Protein AF-A0A9E1QBG3-F1 (afdb_monomer_lite)

Structure (mmCIF, N/CA/C/O backbone):
data_AF-A0A9E1QBG3-F1
#
_entry.id   AF-A0A9E1QBG3-F1
#
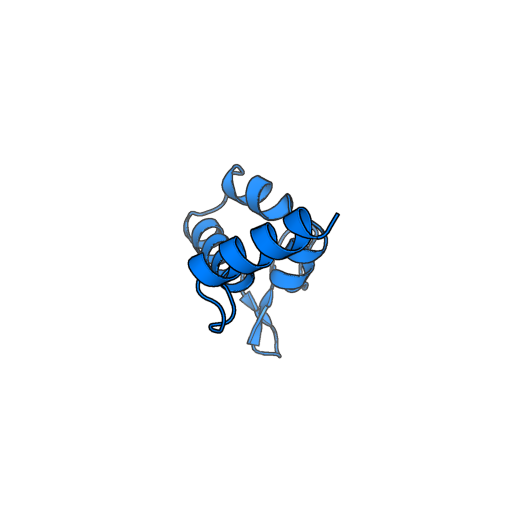loop_
_atom_site.group_PDB
_atom_site.id
_atom_site.type_symbol
_atom_site.label_atom_id
_atom_site.label_alt_id
_atom_site.label_comp_id
_atom_site.label_asym_id
_atom_site.label_entity_id
_atom_site.label_seq_id
_atom_site.pdbx_PDB_ins_code
_atom_site.Cartn_x
_atom_site.Cartn_y
_atom_site.Cartn_z
_atom_site.occupancy
_atom_site.B_iso_or_equiv
_atom_site.auth_seq_id
_atom_site.auth_comp_id
_atom_site.auth_asym_id
_atom_site.auth_atom_id
_atom_site.pdbx_PDB_model_num
ATOM 1 N N . ILE A 1 1 ? -2.441 -7.433 -7.463 1.00 94.25 1 ILE A N 1
ATOM 2 C CA . ILE A 1 1 ? -2.835 -7.893 -6.115 1.00 94.25 1 ILE A CA 1
ATOM 3 C C . ILE A 1 1 ? -3.716 -9.098 -6.333 1.00 94.25 1 ILE A C 1
ATOM 5 O O . ILE A 1 1 ? -4.622 -8.990 -7.155 1.00 94.25 1 ILE A O 1
ATOM 9 N N . LEU A 1 2 ? -3.376 -10.221 -5.715 1.00 95.75 2 LEU A N 1
ATOM 10 C CA . LEU A 1 2 ? -4.084 -11.494 -5.852 1.00 95.75 2 LEU A CA 1
ATOM 11 C C . LEU A 1 2 ? -4.326 -12.072 -4.461 1.00 95.75 2 LEU A C 1
ATOM 13 O O . LEU A 1 2 ? -3.568 -11.763 -3.546 1.00 95.75 2 LEU A O 1
ATOM 17 N N . PHE A 1 3 ? -5.339 -12.914 -4.320 1.00 96.19 3 PHE A N 1
ATOM 18 C CA . PHE A 1 3 ? -5.526 -13.703 -3.109 1.00 96.19 3 PHE A CA 1
ATOM 19 C C . PHE A 1 3 ? -4.536 -14.874 -3.095 1.00 96.19 3 PHE A C 1
ATOM 21 O O . PHE A 1 3 ? -4.273 -15.466 -4.145 1.00 96.19 3 PHE A O 1
ATOM 28 N N . ASN A 1 4 ? -3.923 -15.135 -1.939 1.00 94.19 4 ASN A N 1
ATOM 29 C CA . ASN A 1 4 ? -3.130 -16.345 -1.708 1.00 94.19 4 ASN A CA 1
ATOM 30 C C . ASN A 1 4 ? -4.048 -17.525 -1.320 1.00 94.19 4 ASN A C 1
ATOM 32 O O . ASN A 1 4 ? -5.268 -17.377 -1.269 1.00 94.19 4 ASN A O 1
ATOM 36 N N . ASP A 1 5 ? -3.458 -18.683 -1.018 1.00 95.88 5 ASP A N 1
ATOM 37 C CA . ASP A 1 5 ? -4.199 -19.895 -0.628 1.00 95.88 5 ASP A CA 1
ATOM 38 C C . ASP A 1 5 ? -4.980 -19.73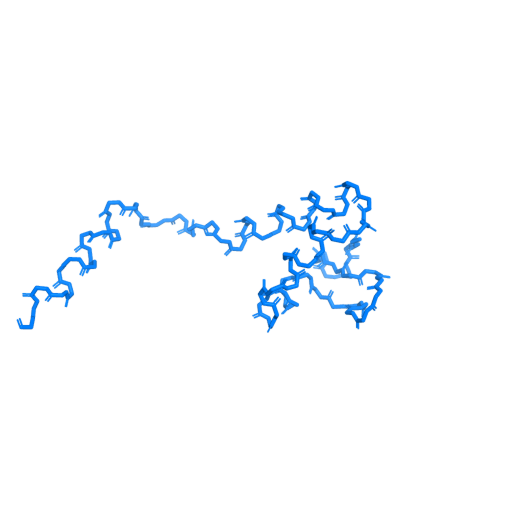7 0.694 1.00 95.88 5 ASP A C 1
ATOM 40 O O . ASP A 1 5 ? -5.870 -20.530 0.992 1.00 95.88 5 ASP A O 1
ATOM 44 N N . GLU A 1 6 ? -4.671 -18.699 1.475 1.00 95.94 6 GLU A N 1
ATOM 45 C CA . GLU A 1 6 ? -5.330 -18.341 2.736 1.00 95.94 6 GLU A CA 1
ATOM 46 C C . GLU A 1 6 ? -6.370 -17.215 2.563 1.00 95.94 6 GLU A C 1
ATOM 48 O O . GLU A 1 6 ? -6.819 -16.634 3.549 1.00 95.94 6 GLU A O 1
ATOM 53 N N . ASP A 1 7 ? -6.742 -16.886 1.320 1.00 95.69 7 ASP A N 1
ATOM 54 C CA . ASP A 1 7 ? -7.687 -15.816 0.966 1.00 95.69 7 ASP A CA 1
ATOM 55 C C . ASP A 1 7 ? -7.255 -14.415 1.454 1.00 95.69 7 ASP A C 1
ATOM 57 O O . ASP A 1 7 ? -8.066 -13.547 1.779 1.00 95.69 7 ASP A O 1
ATOM 61 N N . GLN A 1 8 ? -5.943 -14.159 1.478 1.00 96.06 8 GLN A N 1
ATOM 62 C CA . GLN A 1 8 ? -5.356 -12.868 1.851 1.00 96.06 8 GLN A CA 1
ATOM 63 C C . GLN A 1 8 ? -4.815 -12.121 0.632 1.00 96.06 8 GLN A C 1
ATOM 65 O O . GLN A 1 8 ? -4.137 -12.699 -0.226 1.00 96.06 8 GLN A O 1
ATOM 70 N N . GLU A 1 9 ? -5.031 -10.802 0.570 1.00 96.88 9 GLU A N 1
ATOM 71 C CA . GLU A 1 9 ? -4.470 -9.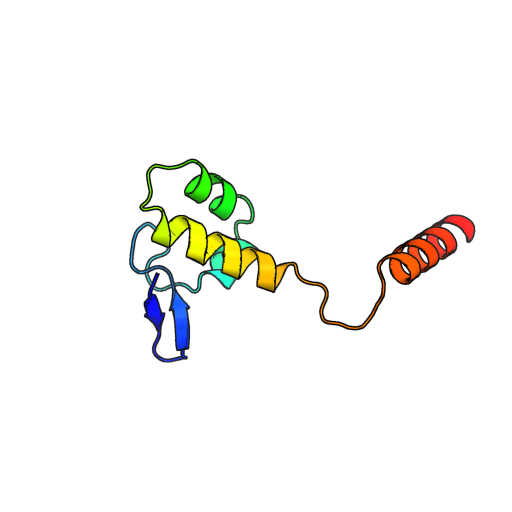993 -0.509 1.00 96.88 9 GLU A CA 1
ATOM 72 C C . GLU A 1 9 ? -2.941 -9.944 -0.438 1.00 96.88 9 GLU A C 1
ATOM 74 O O . GLU A 1 9 ? -2.348 -9.411 0.501 1.00 96.88 9 GLU A O 1
ATOM 79 N N . SER A 1 10 ? -2.295 -10.438 -1.490 1.00 97.62 10 SER A N 1
ATOM 80 C CA . SER A 1 10 ? -0.847 -10.516 -1.636 1.00 97.62 10 SER A CA 1
ATOM 81 C C . SER A 1 10 ? -0.345 -9.776 -2.878 1.00 97.62 10 SER A C 1
ATOM 83 O O . SER A 1 10 ? -1.039 -9.595 -3.896 1.00 97.62 10 SER A O 1
ATOM 85 N N . PHE A 1 11 ? 0.900 -9.311 -2.803 1.00 97.44 11 PHE A N 1
ATOM 86 C CA . PHE A 1 11 ? 1.585 -8.759 -3.963 1.00 97.44 11 PHE A CA 1
ATOM 87 C C . PHE A 1 11 ? 1.961 -9.887 -4.923 1.00 97.44 11 PHE A C 1
ATOM 89 O O . PHE A 1 11 ? 2.702 -10.800 -4.581 1.00 97.44 11 PHE A O 1
ATOM 96 N N . SER A 1 12 ? 1.511 -9.791 -6.170 1.00 96.25 12 SER A N 1
ATOM 97 C CA . SER A 1 12 ? 1.887 -10.725 -7.238 1.00 96.25 12 SER A CA 1
ATOM 98 C C . SER A 1 12 ? 3.099 -10.255 -8.057 1.00 96.25 12 SER A C 1
ATOM 100 O O . SER A 1 12 ? 3.512 -10.926 -9.001 1.00 96.25 12 SER A O 1
ATOM 102 N N . PHE A 1 13 ? 3.680 -9.106 -7.700 1.00 94.81 13 PHE A N 1
ATOM 103 C CA . PHE A 1 13 ? 4.725 -8.411 -8.450 1.00 94.81 13 PHE A CA 1
ATOM 104 C C . PHE A 1 13 ? 5.707 -7.679 -7.527 1.00 94.81 13 PHE A C 1
ATOM 106 O O . PHE A 1 13 ? 5.442 -7.472 -6.342 1.00 94.81 13 PHE A O 1
ATOM 113 N N . GLY A 1 14 ? 6.819 -7.223 -8.110 1.00 93.88 14 GLY A N 1
ATOM 114 C CA . GLY A 1 14 ? 7.807 -6.380 -7.438 1.00 93.88 14 GLY A CA 1
ATOM 115 C C . GLY A 1 14 ? 8.589 -7.094 -6.331 1.00 93.88 14 GLY A C 1
ATOM 116 O O . GLY A 1 14 ? 8.568 -8.318 -6.213 1.00 93.88 14 GLY A O 1
ATOM 117 N N . LYS A 1 15 ? 9.289 -6.302 -5.509 1.00 94.69 15 LYS A N 1
ATOM 118 C CA . LYS A 1 15 ? 10.167 -6.786 -4.426 1.00 94.69 15 LYS A CA 1
ATOM 119 C C . LYS A 1 15 ? 9.428 -7.609 -3.363 1.00 94.69 15 LYS A C 1
ATOM 121 O O . LYS A 1 15 ? 10.025 -8.494 -2.766 1.00 94.69 15 LYS A O 1
ATOM 126 N N . TYR A 1 16 ? 8.149 -7.319 -3.128 1.00 96.75 16 TYR A N 1
ATOM 127 C CA . TYR A 1 16 ? 7.341 -7.971 -2.092 1.00 96.75 16 TYR A CA 1
ATOM 128 C C . TYR A 1 16 ? 6.453 -9.101 -2.627 1.00 96.75 16 TYR A C 1
ATOM 130 O O . TYR A 1 16 ? 5.488 -9.481 -1.967 1.00 96.75 16 TYR A O 1
ATOM 138 N N . LYS A 1 17 ? 6.754 -9.636 -3.818 1.00 96.88 17 LYS A N 1
ATOM 139 C CA . LYS A 1 17 ? 5.996 -10.739 -4.415 1.00 96.88 17 LYS A CA 1
ATOM 140 C C . LYS A 1 17 ? 5.831 -11.903 -3.426 1.00 96.88 17 LYS A C 1
ATOM 142 O O . LYS A 1 17 ? 6.803 -12.345 -2.823 1.00 96.88 17 LYS A O 1
ATOM 147 N N . GLY A 1 18 ? 4.603 -12.398 -3.294 1.00 96.38 18 GLY A N 1
ATOM 148 C CA . GLY A 1 18 ? 4.225 -13.493 -2.401 1.00 96.38 18 GLY A CA 1
ATOM 149 C C . GLY A 1 18 ? 3.918 -13.067 -0.965 1.00 96.38 18 GLY A C 1
ATOM 150 O O . GLY A 1 18 ? 3.424 -13.885 -0.199 1.00 96.38 18 GLY A O 1
ATOM 151 N N . ARG A 1 19 ? 4.160 -11.805 -0.585 1.00 97.81 19 ARG A N 1
ATOM 152 C CA . ARG A 1 19 ? 3.795 -11.316 0.749 1.00 97.81 19 ARG A CA 1
ATOM 153 C C . ARG A 1 19 ? 2.425 -10.658 0.775 1.00 97.81 19 ARG A C 1
ATOM 155 O O . ARG A 1 19 ? 2.016 -10.030 -0.208 1.00 97.81 19 ARG A O 1
ATOM 162 N N . THR A 1 20 ? 1.765 -10.740 1.928 1.00 97.69 20 THR A N 1
ATOM 163 C CA . THR A 1 20 ? 0.500 -10.047 2.182 1.00 97.69 20 THR A CA 1
ATOM 164 C C . THR A 1 20 ? 0.694 -8.532 2.110 1.00 97.69 20 THR A C 1
ATOM 166 O O . THR A 1 20 ? 1.744 -7.985 2.472 1.00 97.69 20 THR A O 1
ATOM 169 N N . VAL A 1 21 ? -0.328 -7.834 1.622 1.00 97.12 21 VAL A N 1
ATOM 170 C CA . VAL A 1 21 ? -0.321 -6.372 1.559 1.00 97.12 21 VAL A CA 1
ATOM 171 C C . VAL A 1 21 ? -0.232 -5.789 2.965 1.00 97.12 21 VAL A C 1
ATOM 173 O O . VAL A 1 21 ? 0.535 -4.853 3.187 1.00 97.12 21 VAL A O 1
ATOM 176 N N . GLU A 1 22 ? -0.973 -6.350 3.919 1.00 96.25 22 GLU A N 1
ATOM 177 C CA . GLU A 1 22 ? -0.983 -5.851 5.291 1.00 96.25 22 GLU A CA 1
ATOM 178 C C . GLU A 1 22 ? 0.398 -5.884 5.940 1.00 96.25 22 GLU A C 1
ATOM 180 O O . GLU A 1 22 ? 0.802 -4.887 6.538 1.00 96.25 22 GLU A O 1
ATOM 185 N N . ASP A 1 23 ? 1.138 -6.988 5.814 1.00 97.12 23 ASP A N 1
ATOM 186 C CA . ASP A 1 23 ? 2.443 -7.116 6.467 1.00 97.12 23 ASP A CA 1
ATOM 187 C C . ASP A 1 23 ? 3.455 -6.149 5.870 1.00 97.12 23 ASP A C 1
ATOM 189 O O . ASP A 1 23 ? 4.242 -5.536 6.588 1.00 97.12 23 ASP A O 1
ATOM 193 N N . VAL A 1 24 ? 3.416 -5.959 4.551 1.00 97.12 24 VAL A N 1
ATOM 194 C CA . VAL A 1 24 ? 4.265 -4.971 3.876 1.00 97.12 24 VAL A CA 1
ATOM 195 C C . VAL A 1 24 ? 3.920 -3.552 4.319 1.00 97.12 24 VAL A C 1
ATOM 197 O O . VAL A 1 24 ? 4.830 -2.758 4.533 1.00 97.12 24 VAL A O 1
ATOM 200 N N . LEU A 1 25 ? 2.638 -3.213 4.478 1.00 95.44 25 LEU A N 1
ATOM 201 C CA . LEU A 1 25 ? 2.237 -1.876 4.925 1.00 95.44 25 LEU A CA 1
ATOM 202 C C . LEU A 1 25 ? 2.494 -1.641 6.421 1.00 95.44 25 LEU A C 1
ATOM 204 O O . LEU A 1 25 ? 2.741 -0.498 6.805 1.00 95.44 25 LEU A O 1
ATOM 208 N N . LYS A 1 26 ? 2.468 -2.690 7.254 1.00 95.19 26 LYS A N 1
ATOM 209 C CA . LYS A 1 26 ? 2.886 -2.635 8.667 1.00 95.19 26 LYS A CA 1
ATOM 210 C C . LYS A 1 26 ? 4.398 -2.426 8.782 1.00 95.19 26 LYS A C 1
ATOM 212 O O . LYS A 1 26 ? 4.834 -1.548 9.519 1.00 95.19 26 LYS A O 1
ATOM 217 N N . GLU A 1 27 ? 5.186 -3.202 8.038 1.00 96.69 27 GLU A N 1
ATOM 218 C CA . GLU A 1 27 ? 6.653 -3.128 8.047 1.00 96.69 27 GLU A CA 1
ATOM 219 C C . GLU A 1 27 ? 7.173 -1.847 7.377 1.00 96.69 27 GLU A C 1
ATOM 221 O O . GLU A 1 27 ? 8.129 -1.235 7.847 1.00 96.69 27 GLU A O 1
ATOM 226 N N . ASN A 1 28 ? 6.532 -1.415 6.288 1.00 95.00 28 ASN A N 1
ATOM 227 C CA . ASN A 1 28 ? 6.909 -0.228 5.530 1.00 95.00 28 ASN A CA 1
ATOM 228 C C . ASN A 1 28 ? 5.691 0.685 5.272 1.00 95.00 28 ASN A C 1
ATOM 230 O O . ASN A 1 28 ? 5.112 0.679 4.178 1.00 95.00 28 ASN A O 1
ATOM 234 N N . PRO A 1 29 ? 5.319 1.535 6.249 1.00 91.44 29 PRO A N 1
ATOM 235 C CA . PRO A 1 29 ? 4.149 2.415 6.150 1.00 91.44 29 PRO A CA 1
ATOM 236 C C . PRO A 1 29 ? 4.185 3.394 4.965 1.00 91.44 29 PRO A C 1
ATOM 238 O O . PRO A 1 29 ? 3.135 3.803 4.452 1.00 91.44 29 PRO A O 1
ATOM 241 N N . GLY A 1 30 ? 5.388 3.763 4.508 1.00 94.06 30 GLY A N 1
ATOM 242 C CA . GLY A 1 30 ? 5.601 4.641 3.356 1.00 94.06 30 GLY A CA 1
ATOM 243 C C . GLY A 1 30 ? 5.328 3.965 2.011 1.00 94.06 30 GLY A C 1
ATOM 244 O O . GLY A 1 30 ? 5.076 4.651 1.019 1.00 94.06 30 GLY A O 1
ATOM 245 N N . TYR A 1 31 ? 5.304 2.630 1.967 1.00 95.00 31 TYR A N 1
ATOM 246 C CA . TYR A 1 31 ? 5.174 1.884 0.719 1.00 95.00 31 TYR A CA 1
ATOM 247 C C . TYR A 1 31 ? 3.842 2.144 0.011 1.00 95.00 31 TYR A C 1
ATOM 249 O O . TYR A 1 31 ? 3.812 2.293 -1.210 1.00 95.00 31 TYR A O 1
ATOM 257 N N . ASN A 1 32 ? 2.748 2.320 0.764 1.00 94.19 32 ASN A N 1
ATOM 258 C CA . ASN A 1 32 ? 1.480 2.727 0.159 1.00 94.19 32 ASN A CA 1
ATOM 259 C C . ASN A 1 32 ? 1.612 4.082 -0.550 1.00 94.19 32 ASN A C 1
ATOM 261 O O . ASN A 1 32 ? 1.172 4.208 -1.683 1.00 94.19 32 ASN A O 1
ATOM 265 N N . ALA A 1 33 ? 2.223 5.090 0.084 1.00 95.25 33 ALA A N 1
ATOM 266 C CA . ALA A 1 33 ? 2.386 6.408 -0.536 1.00 95.25 33 ALA A CA 1
ATOM 267 C C . ALA A 1 33 ? 3.257 6.339 -1.799 1.00 95.25 33 ALA A C 1
ATOM 269 O O . ALA A 1 33 ? 2.936 6.985 -2.796 1.00 95.25 33 ALA A O 1
ATOM 270 N N . TRP A 1 34 ? 4.306 5.512 -1.791 1.00 95.25 34 TRP A N 1
ATOM 271 C CA . TRP A 1 34 ? 5.111 5.257 -2.983 1.00 95.25 34 TRP A CA 1
ATOM 272 C C . TRP A 1 34 ? 4.267 4.667 -4.123 1.00 95.25 34 TRP A C 1
ATOM 274 O O . TRP A 1 34 ? 4.284 5.212 -5.223 1.00 95.25 34 TRP A O 1
ATOM 284 N N . ILE A 1 35 ? 3.451 3.635 -3.860 1.00 95.06 35 ILE A N 1
ATOM 285 C CA . ILE A 1 35 ? 2.589 3.040 -4.898 1.00 95.06 35 ILE A CA 1
ATOM 286 C C . ILE A 1 35 ? 1.540 4.035 -5.415 1.00 95.06 35 ILE A C 1
ATOM 288 O O . ILE A 1 35 ? 1.282 4.080 -6.618 1.00 95.06 35 ILE A O 1
ATOM 292 N N . GLN A 1 36 ? 0.936 4.842 -4.537 1.00 95.75 36 GLN A N 1
ATOM 293 C CA . GLN A 1 36 ? -0.075 5.822 -4.953 1.00 95.75 36 GLN A CA 1
ATOM 294 C C . GLN A 1 36 ? 0.502 6.878 -5.913 1.00 95.75 36 GLN A C 1
ATOM 296 O O . GLN A 1 36 ? -0.188 7.289 -6.849 1.00 95.75 36 GLN A O 1
ATOM 301 N N . ASN A 1 37 ? 1.769 7.263 -5.729 1.00 96.88 37 ASN A N 1
ATOM 302 C CA . ASN A 1 37 ? 2.456 8.241 -6.578 1.00 96.88 37 ASN A CA 1
ATOM 303 C C . ASN A 1 37 ? 3.153 7.624 -7.802 1.00 96.88 37 ASN A C 1
ATOM 305 O O . ASN A 1 37 ? 3.367 8.320 -8.789 1.00 96.88 37 ASN A O 1
ATOM 309 N N . ALA A 1 38 ? 3.496 6.336 -7.764 1.00 96.00 38 ALA A N 1
ATOM 310 C CA . ALA A 1 38 ? 4.113 5.635 -8.886 1.00 96.00 38 ALA A CA 1
ATOM 311 C C . ALA A 1 38 ? 3.112 5.359 -10.024 1.00 96.00 38 ALA A C 1
ATOM 313 O O . ALA A 1 38 ? 1.893 5.415 -9.839 1.00 96.00 38 ALA A O 1
ATOM 314 N N . ASP A 1 39 ? 3.622 5.033 -11.210 1.00 96.69 39 ASP A N 1
ATOM 315 C CA . ASP A 1 39 ? 2.796 4.688 -12.368 1.00 96.69 39 ASP A CA 1
ATOM 316 C C . ASP A 1 39 ? 2.305 3.234 -12.283 1.00 96.69 39 ASP A C 1
ATOM 318 O O . ASP A 1 39 ? 2.917 2.296 -12.789 1.00 96.69 39 ASP A O 1
ATOM 322 N N . PHE A 1 40 ? 1.209 3.038 -11.552 1.00 96.00 40 PHE A N 1
ATOM 323 C CA . PHE A 1 40 ? 0.495 1.768 -11.468 1.00 96.00 40 PHE A CA 1
ATOM 324 C C . PHE A 1 40 ? -0.931 1.920 -11.998 1.00 96.00 40 PHE A C 1
ATOM 326 O O . PHE A 1 40 ? -1.546 2.973 -11.790 1.00 96.00 40 PHE A O 1
ATOM 333 N N . PRO A 1 41 ? -1.516 0.849 -12.573 1.00 96.50 41 PRO A N 1
ATOM 334 C CA . PRO A 1 41 ? -2.917 0.841 -12.968 1.00 96.50 41 PRO A CA 1
ATOM 335 C C . PRO A 1 41 ? -3.834 1.296 -11.830 1.00 96.50 41 PRO A C 1
ATOM 337 O O . PRO A 1 41 ? -3.659 0.897 -10.673 1.00 96.50 41 PRO A O 1
ATOM 340 N N . LEU A 1 42 ? -4.860 2.081 -12.172 1.00 96.19 42 LEU A N 1
ATOM 341 C CA . LEU A 1 42 ? -5.798 2.655 -11.203 1.00 96.19 42 LEU A CA 1
ATOM 342 C C . LEU A 1 42 ? -6.430 1.592 -10.292 1.00 96.19 42 LEU A C 1
ATOM 344 O O . LEU A 1 42 ? -6.627 1.834 -9.104 1.00 96.19 42 LEU A O 1
ATOM 348 N N . TYR A 1 43 ? -6.707 0.404 -10.834 1.00 94.44 43 TYR A N 1
ATOM 349 C CA . TYR A 1 43 ? -7.222 -0.731 -10.072 1.00 94.44 43 TYR A CA 1
ATOM 350 C C . TYR A 1 43 ? -6.306 -1.103 -8.894 1.00 94.44 43 TYR A C 1
ATOM 352 O O . TYR A 1 43 ? -6.764 -1.170 -7.756 1.00 94.44 43 TYR A O 1
ATOM 360 N N . THR A 1 44 ? -5.001 -1.257 -9.135 1.00 94.44 44 THR A N 1
ATOM 361 C CA . THR A 1 44 ? -4.016 -1.592 -8.095 1.00 94.44 44 THR A CA 1
ATOM 362 C C . THR A 1 44 ? -3.979 -0.528 -7.001 1.00 94.44 44 THR A C 1
ATOM 364 O O . THR A 1 44 ? -3.999 -0.861 -5.815 1.00 94.44 44 THR A O 1
ATOM 367 N N . LYS A 1 45 ? -3.977 0.753 -7.392 1.00 96.50 45 LYS A N 1
ATOM 368 C CA . LYS A 1 45 ? -3.983 1.882 -6.451 1.00 96.50 45 LYS A CA 1
ATOM 369 C C . LYS A 1 45 ? -5.231 1.883 -5.568 1.00 96.50 45 LYS A C 1
ATOM 371 O O . LYS A 1 45 ? -5.108 2.009 -4.348 1.00 96.50 45 LYS A O 1
ATOM 376 N N . LYS A 1 46 ? -6.411 1.676 -6.166 1.00 96.25 46 LYS A N 1
ATOM 377 C CA . LYS A 1 46 ? -7.694 1.600 -5.449 1.00 96.25 46 LYS A CA 1
ATOM 378 C C . LYS A 1 46 ? -7.733 0.439 -4.454 1.00 96.25 46 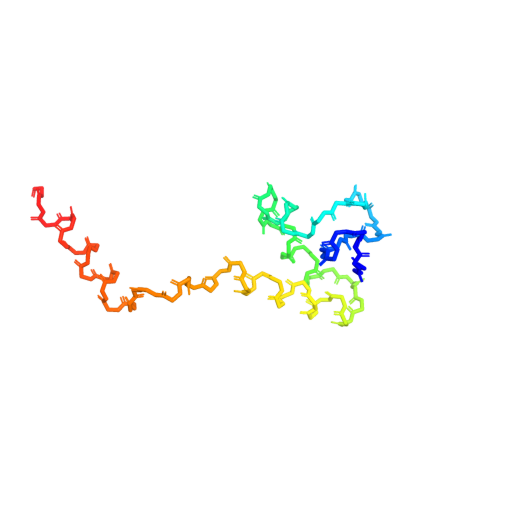LYS A C 1
ATOM 380 O O . LYS A 1 46 ? -8.131 0.644 -3.311 1.00 96.25 46 LYS A O 1
ATOM 385 N N . VAL A 1 47 ? -7.278 -0.750 -4.856 1.00 95.75 47 VAL A N 1
ATOM 386 C CA . VAL A 1 47 ? -7.235 -1.933 -3.977 1.00 95.75 47 VAL A CA 1
ATOM 387 C C . VAL A 1 47 ? -6.349 -1.679 -2.754 1.00 95.75 47 VAL A C 1
ATOM 389 O O . VAL A 1 47 ? -6.780 -1.893 -1.624 1.00 95.75 47 VAL A O 1
ATOM 392 N N . LEU A 1 48 ? -5.140 -1.146 -2.951 1.00 95.75 48 LEU A N 1
ATOM 393 C CA . LEU A 1 48 ? -4.217 -0.848 -1.847 1.00 95.75 48 LEU A CA 1
ATOM 394 C C . LEU A 1 48 ? -4.749 0.233 -0.901 1.00 95.75 48 LEU A C 1
ATOM 396 O O . LEU A 1 48 ? -4.592 0.123 0.316 1.00 95.75 48 LEU A O 1
ATOM 400 N N . GLN A 1 49 ? -5.413 1.255 -1.445 1.00 94.81 49 GLN A N 1
ATOM 401 C CA . GLN A 1 49 ? -6.057 2.288 -0.639 1.00 94.81 49 GLN A CA 1
ATOM 402 C C . GLN A 1 49 ? -7.167 1.702 0.240 1.00 94.81 49 GLN A C 1
ATOM 404 O O . GLN A 1 49 ? -7.221 2.019 1.429 1.00 94.81 49 GLN A O 1
ATOM 409 N N . ALA A 1 50 ? -8.010 0.826 -0.315 1.00 94.81 50 ALA A N 1
ATOM 410 C CA . ALA A 1 50 ? -9.069 0.159 0.436 1.00 94.81 50 ALA A CA 1
ATOM 411 C C . ALA A 1 50 ? -8.499 -0.708 1.5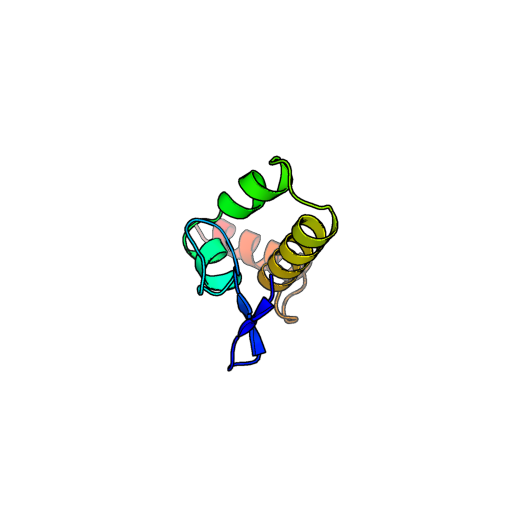70 1.00 94.81 50 ALA A C 1
ATOM 413 O O . ALA A 1 50 ? -8.973 -0.619 2.702 1.00 94.81 50 ALA A O 1
ATOM 414 N N . ILE A 1 51 ? -7.438 -1.478 1.305 1.00 94.69 51 ILE A N 1
ATOM 415 C CA . ILE A 1 51 ? -6.750 -2.278 2.332 1.00 94.69 51 ILE A CA 1
ATOM 416 C C . ILE A 1 51 ? -6.236 -1.370 3.458 1.00 94.69 51 ILE A C 1
ATOM 418 O O . ILE A 1 51 ? -6.552 -1.589 4.627 1.00 94.69 51 ILE A O 1
ATOM 422 N N . LYS A 1 52 ? -5.530 -0.282 3.121 1.00 92.62 52 LYS A N 1
ATOM 423 C CA . LYS A 1 52 ? -5.019 0.675 4.117 1.00 92.62 52 LYS A CA 1
ATOM 424 C C . LYS A 1 52 ? -6.133 1.309 4.959 1.00 92.62 52 LYS A C 1
ATOM 426 O O . LYS A 1 52 ? -5.951 1.509 6.162 1.00 92.62 52 LYS A O 1
ATOM 431 N N . GLN A 1 53 ? -7.270 1.635 4.347 1.00 92.50 53 GLN A N 1
ATOM 432 C CA . GLN A 1 53 ? -8.429 2.167 5.066 1.00 92.50 53 GLN A CA 1
ATOM 433 C C . GLN A 1 53 ? -8.977 1.150 6.067 1.00 92.50 53 GLN A C 1
ATOM 435 O O . GLN A 1 53 ? -9.205 1.522 7.213 1.00 92.50 53 GLN A O 1
ATOM 440 N N . ARG A 1 54 ? -9.102 -0.131 5.693 1.00 93.31 54 ARG A N 1
ATOM 441 C CA . ARG A 1 54 ? -9.529 -1.192 6.625 1.00 93.31 54 ARG A CA 1
ATOM 442 C C . ARG A 1 54 ? -8.556 -1.386 7.786 1.00 93.31 54 ARG A C 1
ATOM 444 O O . ARG A 1 54 ? -8.997 -1.591 8.909 1.00 93.31 54 ARG A O 1
ATOM 451 N N . MET A 1 55 ? -7.253 -1.250 7.538 1.00 89.62 55 MET A N 1
ATOM 452 C CA . MET A 1 55 ? -6.232 -1.306 8.594 1.00 89.62 55 MET A CA 1
ATOM 453 C C . MET A 1 55 ? -6.302 -0.116 9.564 1.00 89.62 55 MET A C 1
ATOM 455 O O . MET A 1 55 ? -5.892 -0.242 10.714 1.00 89.62 55 MET A O 1
ATOM 459 N N . SER A 1 56 ? -6.779 1.042 9.092 1.00 82.94 56 SER A N 1
ATOM 460 C CA . SER A 1 56 ? -6.825 2.297 9.861 1.00 82.94 56 SER A CA 1
ATOM 461 C C . SER A 1 56 ? -8.194 2.570 10.486 1.00 82.94 56 SER A C 1
ATOM 463 O O . SER A 1 56 ? -8.302 3.413 11.375 1.00 82.94 56 SER A O 1
ATOM 465 N N . ALA A 1 57 ? -9.243 1.897 10.006 1.00 73.31 57 ALA A N 1
ATOM 466 C CA . ALA A 1 57 ? -10.583 2.022 10.545 1.00 73.31 57 ALA A CA 1
ATOM 467 C C . ALA A 1 57 ? -10.548 1.653 12.038 1.00 73.31 57 ALA A C 1
ATOM 469 O O . ALA A 1 57 ? -10.028 0.587 12.389 1.00 73.31 57 ALA A O 1
ATOM 470 N N . PRO A 1 58 ? -11.074 2.508 12.935 1.00 62.19 58 PRO A N 1
ATOM 471 C CA . PRO A 1 58 ? -11.221 2.137 14.330 1.00 62.19 58 PRO A CA 1
ATOM 472 C C . PRO A 1 58 ? -12.047 0.854 14.375 1.00 62.19 58 PRO A C 1
ATOM 474 O O . PRO A 1 58 ? -13.173 0.838 13.879 1.00 62.19 58 PRO A O 1
ATOM 477 N N . LYS A 1 59 ? -11.497 -0.221 14.952 1.00 57.53 59 LYS A N 1
ATOM 478 C CA . LYS A 1 59 ? -12.312 -1.376 15.335 1.00 57.53 59 LYS A CA 1
ATOM 479 C C . LYS A 1 59 ? -13.415 -0.817 16.228 1.00 57.53 59 LYS A C 1
ATOM 481 O O . LYS A 1 59 ? -13.111 -0.242 17.271 1.00 57.53 59 LYS A O 1
ATOM 486 N N . THR A 1 60 ? -14.648 -0.863 15.738 1.00 56.53 60 THR A N 1
ATOM 487 C CA . THR A 1 60 ? -15.825 -0.231 16.332 1.00 56.53 60 THR A CA 1
ATOM 488 C C . THR A 1 60 ? -15.843 -0.488 17.837 1.00 56.53 60 THR A C 1
ATOM 490 O O . THR A 1 60 ? -15.892 -1.638 18.263 1.00 56.53 60 THR A O 1
ATOM 493 N N . GLY A 1 61 ? -15.731 0.577 18.634 1.00 57.53 61 GLY A N 1
ATOM 494 C CA . GLY A 1 61 ? -15.691 0.462 20.093 1.00 57.53 61 GLY A CA 1
ATOM 495 C C . GLY A 1 61 ? -15.432 1.757 20.861 1.00 57.53 61 GLY A C 1
ATOM 496 O O . GLY A 1 61 ? -15.768 1.819 22.035 1.00 57.53 61 GLY A O 1
ATOM 497 N N . MET A 1 62 ? -14.881 2.803 20.236 1.00 58.88 62 MET A N 1
ATOM 498 C CA . MET A 1 62 ? -14.674 4.080 20.927 1.00 58.88 62 MET A CA 1
ATOM 499 C C . MET A 1 62 ? -14.877 5.244 19.961 1.00 58.88 62 MET A C 1
ATOM 501 O O . MET A 1 62 ? -14.172 5.332 18.945 1.00 58.88 62 MET A O 1
ATOM 505 N N . SER A 1 63 ? -15.864 6.092 20.260 1.00 68.69 63 SER A N 1
ATOM 506 C CA . SER A 1 63 ? -16.148 7.303 19.490 1.00 68.69 63 SER A CA 1
ATOM 507 C C . SER A 1 63 ? -14.932 8.231 19.524 1.00 68.69 63 SER A C 1
ATOM 509 O O . SER A 1 63 ? -14.147 8.221 20.474 1.00 68.69 63 SER A O 1
ATOM 511 N N . ASP A 1 64 ? -14.751 9.053 18.493 1.00 69.88 64 ASP A N 1
ATOM 512 C CA . ASP A 1 64 ? -13.649 10.019 18.460 1.00 69.88 64 ASP A CA 1
ATOM 513 C C . ASP A 1 64 ? -13.747 11.036 19.609 1.00 69.88 64 ASP A C 1
ATOM 515 O O . ASP A 1 64 ? -12.723 11.483 20.128 1.00 69.88 64 ASP A O 1
ATOM 519 N N . THR A 1 65 ? -14.964 11.306 20.094 1.00 75.56 65 THR A N 1
ATOM 520 C CA . THR A 1 65 ? -15.210 12.065 21.331 1.00 75.56 65 THR A CA 1
ATOM 521 C C . THR A 1 65 ? -14.598 11.387 22.552 1.00 75.56 65 THR A C 1
ATOM 523 O O . THR A 1 65 ? -13.933 12.039 23.355 1.00 75.56 65 THR A O 1
ATOM 526 N N . ASP A 1 66 ? -14.752 10.071 22.655 1.00 76.81 66 ASP A N 1
ATOM 527 C CA . ASP A 1 66 ? -14.305 9.286 23.805 1.00 76.81 66 ASP A CA 1
ATOM 528 C C . ASP A 1 66 ? -12.773 9.195 23.823 1.00 76.81 66 ASP A C 1
ATOM 530 O O . ASP A 1 66 ? -12.143 9.261 24.880 1.00 76.81 66 ASP A O 1
ATOM 534 N N . LYS A 1 67 ? -12.146 9.119 22.640 1.00 79.06 67 LYS A N 1
ATOM 535 C CA . LYS A 1 67 ? -10.682 9.190 22.502 1.00 79.06 67 LYS A CA 1
ATOM 536 C C . LYS A 1 67 ? -10.138 10.557 22.918 1.00 79.06 67 LYS A C 1
ATOM 538 O O . LYS A 1 67 ? -9.117 10.604 23.604 1.00 79.06 67 LYS A O 1
ATOM 543 N N . LEU A 1 68 ? -10.800 11.655 22.529 1.00 80.12 68 LEU A N 1
ATOM 544 C CA . LEU A 1 68 ? -10.399 13.008 22.938 1.00 80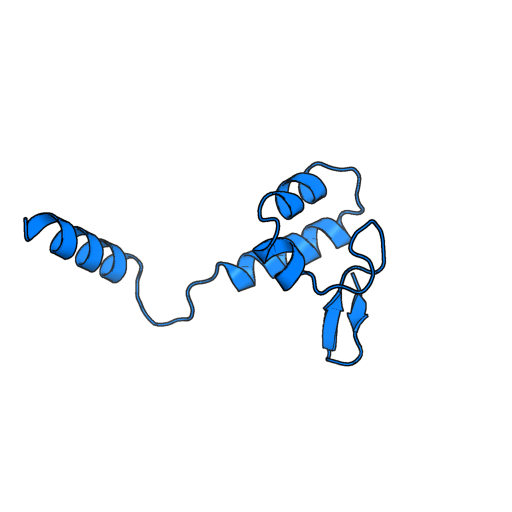.12 68 LEU A CA 1
ATOM 545 C C . LEU A 1 68 ? -10.495 13.187 24.456 1.00 80.12 68 LEU A C 1
ATOM 547 O O . LEU A 1 68 ? -9.566 13.719 25.065 1.00 80.12 68 LEU A O 1
ATOM 551 N N . GLN A 1 69 ? -11.580 12.708 25.066 1.00 82.75 69 GLN A N 1
ATOM 552 C CA . GLN A 1 69 ? -11.772 12.781 26.515 1.00 82.75 69 GLN A CA 1
ATOM 553 C C . GLN A 1 69 ? -10.734 11.947 27.273 1.00 82.75 69 GLN A C 1
ATOM 555 O O . GLN A 1 69 ? -10.131 12.444 28.225 1.00 82.75 69 GLN A O 1
ATOM 560 N N . ALA A 1 70 ? -10.453 10.722 26.817 1.00 81.50 70 ALA A N 1
ATOM 561 C CA . ALA A 1 70 ? -9.418 9.877 27.411 1.00 81.50 70 ALA A CA 1
ATOM 562 C C . ALA A 1 70 ? -8.018 10.510 27.300 1.00 81.50 70 ALA A C 1
ATOM 564 O O . ALA A 1 70 ? -7.205 10.411 28.224 1.00 81.50 70 ALA A O 1
ATOM 565 N N . LEU A 1 71 ? -7.735 11.198 26.188 1.00 81.94 71 LEU A N 1
ATOM 566 C CA . LEU A 1 71 ? -6.479 11.915 25.999 1.00 81.94 71 LEU A CA 1
ATOM 567 C C . LEU A 1 71 ? -6.384 13.124 26.942 1.00 81.94 71 LEU A C 1
ATOM 569 O O . LEU A 1 71 ? -5.374 13.269 27.627 1.00 81.94 71 LEU A O 1
ATOM 573 N N . GLN A 1 72 ? -7.437 13.944 27.034 1.00 82.81 72 GLN A N 1
ATOM 574 C CA . GLN A 1 72 ? -7.493 15.088 27.954 1.00 82.81 72 GLN A CA 1
ATOM 575 C C . GLN A 1 72 ? -7.317 14.660 29.414 1.00 82.81 72 GLN A C 1
ATOM 577 O O . GLN A 1 72 ? -6.493 15.234 30.123 1.00 82.81 72 GLN A O 1
ATOM 582 N N . GLN A 1 73 ? -8.002 13.603 29.857 1.00 84.06 73 GLN A N 1
ATOM 583 C CA . GLN A 1 73 ? -7.842 13.082 31.218 1.00 84.06 73 GLN A CA 1
ATOM 584 C C . GLN A 1 73 ? -6.398 12.652 31.512 1.00 84.06 73 GLN A C 1
ATOM 586 O O . GLN A 1 73 ? -5.877 12.949 32.584 1.00 84.06 73 GLN A O 1
ATOM 591 N N . LYS A 1 74 ? -5.716 12.010 30.554 1.00 79.75 74 LYS A N 1
ATOM 592 C CA . LYS A 1 74 ? -4.333 11.533 30.722 1.00 79.75 74 LYS A CA 1
ATOM 593 C C . LYS A 1 74 ? -3.307 12.661 30.893 1.00 79.75 74 LYS A C 1
ATOM 595 O O . LYS A 1 74 ? -2.302 12.453 31.569 1.00 79.75 74 LYS A O 1
ATOM 600 N N . PHE A 1 75 ? -3.532 13.827 30.287 1.00 85.06 75 PHE A N 1
ATOM 601 C CA . PHE A 1 75 ? -2.626 14.978 30.402 1.00 85.06 75 PHE A CA 1
ATOM 602 C C . PHE A 1 75 ? -2.931 15.875 31.609 1.00 85.06 75 PHE A C 1
ATOM 604 O O . PHE A 1 75 ? -2.012 16.500 32.128 1.00 85.06 75 PHE A O 1
ATOM 611 N N . ASN A 1 76 ? -4.176 15.889 32.091 1.00 75.75 76 ASN A N 1
ATOM 612 C CA . ASN A 1 76 ? -4.605 16.697 33.239 1.00 75.75 76 ASN A CA 1
ATOM 613 C C . ASN A 1 76 ? -4.302 16.066 34.616 1.00 75.75 76 ASN A C 1
ATOM 615 O O . ASN A 1 76 ? -4.595 16.677 35.638 1.00 75.75 76 ASN A O 1
ATOM 619 N N . LEU A 1 77 ? -3.737 14.855 34.653 1.00 62.97 77 LEU A N 1
ATOM 620 C CA . LEU A 1 77 ? -3.340 14.127 35.871 1.00 62.97 77 LEU A CA 1
ATOM 621 C C . LEU A 1 77 ? -1.845 14.294 36.228 1.00 62.97 77 LEU A C 1
ATOM 623 O O . LEU A 1 77 ? -1.314 13.501 37.005 1.00 62.97 77 LEU A O 1
ATOM 627 N N . ARG A 1 78 ? -1.154 15.281 35.645 1.00 55.75 78 ARG A N 1
ATOM 628 C CA . ARG A 1 78 ? 0.237 15.632 35.973 1.00 55.75 78 ARG A CA 1
ATOM 629 C C . ARG A 1 78 ? 0.329 16.944 36.731 1.00 55.75 78 ARG A C 1
ATOM 631 O O . ARG A 1 78 ? -0.436 17.865 36.381 1.00 55.75 78 ARG A O 1
#

Sequence (78 aa):
ILFNDEDQESFSFGKYKGRTVEDVLKENPGYNAWIQNADFPLYTKKVLQAIKQRMSAPKTGMSDTDKLQALQQKFNLR

Foldseek 3Di:
DDQDPVRADADCDDPRHPDGLVVCCVVPVCVLVVVCPDPDPPVVNVVSVVVVCVVVPPPPDADPVRVVVVVVVVVVVD

Secondary structure (DSSP, 8-state):
-EE-TTS-EE--SSTTTTSBHHHHHHH-TTHHHHHHHSS--HHHHHHHHHHHHHHHS--SS--HHHHHHHHHHHHTT-

Radius of gyration: 16.97 Å; chains: 1; bounding box: 26×37×49 Å

pLDDT: mean 88.74, std 11.83, range [55.75, 97.81]